Protein AF-A0A7H4MV34-F1 (afdb_monomer_lite)

Radius of gyration: 15.11 Å; chains: 1; bounding box: 30×38×42 Å

pLDDT: mean 80.14, std 22.94, range [23.47, 97.5]

InterPro domains:
  IPR001719 AP endonuclease 2 [PS51432] (1-114)
  IPR001719 AP endonuclease 2 [PTHR21445] (24-115)
  IPR013022 Xylose isomerase-like, TIM barrel domain [PF01261] (37-111)
  IPR018246 AP endonuclease 2, zinc binding site [PS00731] (49-65)
  IPR036237 Xylose isomerase-like superfamily [SSF51658] (24-112)

Secondary structure (DSSP, 8-state):
---------------PPPPPP--SSSHHHHHHHHHHHHHHT-GGG---EEE-EESSPTT-----EESTTSSSS-HHHHHHHHH-GGGTTS-EEE--S-GGGHHHHHHHHHHGGGS----

Foldseek 3Di:
DDPDPDDPPPDPQPCDPDDPQFALQDLVSLVVVVVVCCVRPRLVPDAEEEDFADQDDGPPPDDDTAQAQPHDRGPNSLLSLLQDPSRPPHYYHYPHDDPVCVVVSVVVSPVSNPDDPPD

Structure (mmCIF, N/CA/C/O backbone):
data_AF-A0A7H4MV34-F1
#
_entry.id   AF-A0A7H4MV34-F1
#
loop_
_atom_site.group_PDB
_atom_site.id
_atom_site.type_symbol
_atom_site.label_atom_id
_atom_site.label_alt_id
_atom_site.label_comp_id
_atom_site.label_asym_id
_atom_site.label_entity_id
_atom_site.label_seq_id
_atom_site.pdbx_PDB_ins_code
_atom_site.Cartn_x
_atom_site.Cartn_y
_atom_site.Cartn_z
_atom_site.occupancy
_atom_site.B_iso_or_equiv
_atom_site.auth_seq_id
_atom_site.auth_comp_id
_atom_site.auth_asym_id
_atom_site.auth_atom_id
_atom_site.pdbx_PDB_model_num
ATOM 1 N N . MET A 1 1 ? -7.709 -12.528 -15.291 1.00 31.19 1 MET A N 1
ATOM 2 C CA . MET A 1 1 ? -7.471 -11.197 -15.888 1.00 31.19 1 MET A CA 1
ATOM 3 C C . MET A 1 1 ? -8.755 -10.380 -15.771 1.00 31.19 1 MET A C 1
ATOM 5 O O . MET A 1 1 ? -9.555 -10.368 -16.696 1.00 31.19 1 MET A O 1
ATOM 9 N N . TRP A 1 2 ? -9.026 -9.793 -14.603 1.00 26.50 2 TRP A N 1
ATOM 10 C CA . TRP A 1 2 ? -10.202 -8.934 -14.442 1.00 26.50 2 TRP A CA 1
ATOM 11 C C . TRP A 1 2 ? -9.814 -7.508 -14.821 1.00 26.50 2 TRP A C 1
ATOM 13 O O . TRP A 1 2 ? -9.134 -6.815 -14.075 1.00 26.50 2 TRP A O 1
ATOM 23 N N . LYS A 1 3 ? -10.234 -7.097 -16.021 1.00 30.09 3 LYS A N 1
ATOM 24 C CA . LYS A 1 3 ? -10.393 -5.689 -16.377 1.00 30.09 3 LYS A CA 1
ATOM 25 C C . LYS A 1 3 ? -11.557 -5.156 -15.541 1.00 30.09 3 LYS A C 1
ATOM 27 O O . LYS A 1 3 ? -12.710 -5.405 -15.886 1.00 30.09 3 LYS A O 1
ATOM 32 N N . ILE A 1 4 ? -11.272 -4.471 -14.437 1.00 29.61 4 ILE A N 1
ATOM 33 C CA . ILE A 1 4 ? -12.279 -3.640 -13.777 1.00 29.61 4 ILE A CA 1
ATOM 34 C C . ILE A 1 4 ? -12.368 -2.351 -14.590 1.00 29.61 4 ILE A C 1
ATOM 36 O O . ILE A 1 4 ? -11.468 -1.516 -14.605 1.00 29.61 4 ILE A O 1
ATOM 40 N N . ASN A 1 5 ? -13.459 -2.257 -15.345 1.00 25.84 5 ASN A N 1
ATOM 41 C CA . ASN A 1 5 ? -13.934 -1.023 -15.940 1.00 25.84 5 ASN A CA 1
ATOM 42 C C . ASN A 1 5 ? -14.131 0.024 -14.838 1.00 25.84 5 ASN A C 1
ATOM 44 O O . ASN A 1 5 ? -14.688 -0.295 -13.792 1.00 25.84 5 ASN A O 1
ATOM 48 N N . HIS A 1 6 ? -13.694 1.253 -15.119 1.00 32.78 6 HIS A N 1
ATOM 49 C CA . HIS A 1 6 ? -14.114 2.509 -14.496 1.00 32.78 6 HIS A CA 1
ATOM 50 C C . HIS A 1 6 ? -15.224 2.373 -13.437 1.00 32.78 6 HIS A C 1
ATOM 52 O O . HIS A 1 6 ? -16.412 2.360 -13.754 1.00 32.78 6 HIS A O 1
ATOM 58 N N . ALA A 1 7 ? -14.825 2.373 -12.171 1.00 23.47 7 ALA A N 1
ATOM 59 C CA . ALA A 1 7 ? -15.660 2.838 -11.077 1.00 23.47 7 ALA A CA 1
ATOM 60 C C . ALA A 1 7 ? -14.826 3.834 -10.270 1.00 23.47 7 ALA A C 1
ATOM 62 O O . ALA A 1 7 ? -14.354 3.552 -9.174 1.00 23.47 7 ALA A O 1
ATOM 63 N N . SER A 1 8 ? -14.603 5.013 -10.856 1.00 26.30 8 SER A N 1
ATOM 64 C CA . SER A 1 8 ? -14.242 6.187 -10.071 1.00 26.30 8 SER A CA 1
ATOM 65 C C . SER A 1 8 ? -15.481 6.549 -9.255 1.00 26.30 8 SER A C 1
ATOM 67 O O . SER A 1 8 ? -16.424 7.154 -9.764 1.00 26.30 8 SER A O 1
ATOM 69 N N . ALA A 1 9 ? -15.520 6.117 -7.996 1.00 25.36 9 ALA A N 1
ATOM 70 C CA . ALA A 1 9 ? -16.421 6.695 -7.015 1.00 25.36 9 ALA A CA 1
ATOM 71 C C . ALA A 1 9 ? -15.888 8.096 -6.690 1.00 25.36 9 ALA A C 1
ATOM 73 O O . ALA A 1 9 ? -15.176 8.310 -5.713 1.00 25.36 9 ALA A O 1
ATOM 74 N N . CYS A 1 10 ? -16.191 9.052 -7.566 1.00 25.06 10 CYS A N 1
ATOM 75 C CA . CYS A 1 10 ? -15.952 10.462 -7.323 1.00 25.06 10 CYS A CA 1
ATOM 76 C C . CYS A 1 10 ? -16.998 10.927 -6.300 1.00 25.06 10 CYS A C 1
ATOM 78 O O . CYS A 1 10 ? -18.059 11.436 -6.655 1.00 25.06 10 CYS A O 1
ATOM 80 N N . ALA A 1 11 ? -16.735 10.686 -5.016 1.00 30.61 11 ALA A N 1
ATOM 81 C CA . ALA A 1 11 ? -17.452 11.374 -3.958 1.00 30.61 11 ALA A CA 1
ATOM 82 C C . ALA A 1 11 ? -17.107 12.864 -4.083 1.00 30.61 11 ALA A C 1
ATOM 84 O O . ALA A 1 11 ? -15.945 13.253 -3.972 1.00 30.61 11 ALA A O 1
ATOM 85 N N . LEU A 1 12 ? -18.110 13.696 -4.367 1.00 30.27 12 LEU A N 1
ATOM 86 C CA . LEU A 1 12 ? -18.007 15.152 -4.287 1.00 30.27 12 LEU A CA 1
ATOM 87 C C . LEU A 1 12 ? -17.857 15.537 -2.809 1.00 30.27 12 LEU A C 1
ATOM 89 O O . LEU A 1 12 ? -18.820 15.920 -2.150 1.00 30.27 12 LEU A O 1
ATOM 93 N N . ILE A 1 13 ? -16.651 15.371 -2.274 1.00 40.72 13 ILE A N 1
ATOM 94 C CA . ILE A 1 13 ? -16.270 15.878 -0.959 1.00 40.72 13 ILE A CA 1
ATOM 95 C C . ILE A 1 13 ? -15.959 17.369 -1.150 1.00 40.72 13 ILE A C 1
ATOM 97 O O . ILE A 1 13 ? -15.224 17.713 -2.083 1.00 40.72 13 ILE A O 1
ATOM 101 N N . PRO A 1 14 ? -16.538 18.279 -0.345 1.00 37.53 14 PRO A N 1
ATOM 102 C CA . PRO A 1 14 ? -16.252 19.705 -0.446 1.00 37.53 14 PRO A CA 1
ATOM 103 C C . PRO A 1 14 ? -14.741 19.948 -0.383 1.00 37.53 14 PRO A C 1
ATOM 105 O O . PRO A 1 14 ? -14.040 19.343 0.425 1.00 37.53 14 PRO A O 1
ATOM 108 N N . VAL A 1 15 ? -14.250 20.826 -1.262 1.00 44.53 15 VAL A N 1
ATOM 109 C CA . VAL A 1 15 ? -12.826 21.133 -1.443 1.00 44.53 15 VAL A CA 1
ATOM 110 C C . VAL A 1 15 ? -12.307 21.885 -0.213 1.00 44.53 15 VAL A C 1
ATOM 112 O O . VAL A 1 15 ? -12.197 23.108 -0.205 1.00 44.53 15 VAL A O 1
ATOM 115 N N . THR A 1 16 ? -12.032 21.169 0.873 1.00 47.75 16 THR A N 1
ATOM 116 C CA . THR A 1 16 ? -11.242 21.702 1.984 1.00 47.75 16 THR A CA 1
ATOM 117 C C . THR A 1 16 ? -9.810 21.921 1.494 1.00 47.75 16 THR A C 1
ATO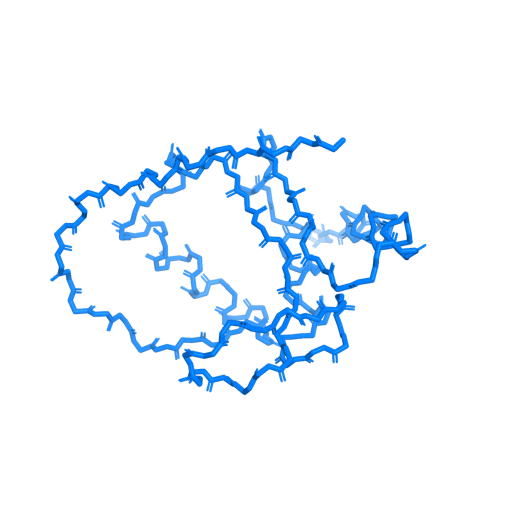M 119 O O . THR A 1 16 ? -9.345 21.130 0.666 1.00 47.75 16 THR A O 1
ATOM 122 N N . PRO A 1 17 ? -9.087 22.954 1.969 1.00 51.81 17 PRO A N 1
ATOM 123 C CA . PRO A 1 17 ? -7.682 23.131 1.610 1.00 51.81 17 PRO A CA 1
ATOM 124 C C . PRO A 1 17 ? -6.927 21.824 1.869 1.00 51.81 17 PRO A C 1
ATOM 126 O O . PRO A 1 17 ? -7.041 21.251 2.954 1.00 51.81 17 PRO A O 1
ATOM 129 N N . SER A 1 18 ? -6.220 21.323 0.850 1.00 51.62 18 SER A N 1
ATOM 130 C CA . SER A 1 18 ? -5.478 20.070 0.970 1.00 51.62 18 SER A CA 1
ATOM 131 C C . SER A 1 18 ? -4.488 20.185 2.131 1.00 51.62 18 SER A C 1
ATOM 133 O O . SER A 1 18 ? -3.742 21.170 2.179 1.00 51.62 18 SER A O 1
ATOM 135 N N . PRO A 1 19 ? -4.464 19.218 3.065 1.00 57.41 19 PRO A N 1
ATOM 136 C CA . PRO A 1 19 ? -3.441 19.193 4.098 1.00 57.41 19 PRO A CA 1
ATOM 137 C C . PRO A 1 19 ? -2.045 19.156 3.448 1.00 57.41 19 PRO A C 1
ATOM 139 O O . PRO A 1 19 ? -1.911 18.713 2.299 1.00 57.41 19 PRO A O 1
ATOM 142 N N . PRO A 1 20 ? -0.996 19.637 4.143 1.00 61.16 20 PRO A N 1
ATOM 143 C CA . PRO A 1 20 ? 0.368 19.511 3.648 1.00 61.16 20 PRO A CA 1
ATOM 144 C C . PRO A 1 20 ? 0.645 18.043 3.316 1.00 61.16 20 PRO A C 1
ATOM 146 O O . PRO A 1 20 ? 0.335 17.155 4.114 1.00 61.16 20 PRO A O 1
ATOM 149 N N . ALA A 1 21 ? 1.203 17.798 2.128 1.00 62.16 21 ALA A N 1
ATOM 150 C CA . ALA A 1 21 ? 1.538 16.450 1.699 1.00 62.16 21 ALA A CA 1
ATOM 151 C C . ALA A 1 21 ? 2.434 15.810 2.772 1.00 62.16 21 ALA A C 1
ATOM 153 O O . ALA A 1 21 ? 3.485 16.355 3.113 1.00 62.16 21 ALA A O 1
ATOM 154 N N . THR A 1 22 ? 1.991 14.683 3.320 1.00 66.38 22 THR A N 1
ATOM 155 C CA . THR A 1 22 ? 2.726 13.894 4.314 1.00 66.38 22 THR A CA 1
ATOM 156 C C . THR A 1 22 ? 3.239 12.638 3.609 1.00 66.38 22 THR A C 1
ATOM 158 O O . THR A 1 22 ? 2.585 12.149 2.685 1.00 66.38 22 THR A O 1
ATOM 161 N N . THR A 1 23 ? 4.452 12.178 3.936 1.00 81.56 23 THR A N 1
ATOM 162 C CA . THR A 1 23 ? 4.990 10.948 3.330 1.00 81.56 23 THR A CA 1
ATOM 163 C C . THR A 1 23 ? 4.392 9.712 4.020 1.00 81.56 23 THR A C 1
ATOM 165 O O . THR A 1 23 ? 3.532 9.850 4.880 1.00 81.56 23 THR A O 1
ATOM 168 N N . LEU A 1 24 ? 4.796 8.502 3.633 1.00 87.19 24 LEU A N 1
ATOM 169 C CA . LEU A 1 24 ? 4.398 7.255 4.306 1.00 87.19 24 LEU A CA 1
ATOM 170 C C . LEU A 1 24 ? 5.625 6.479 4.805 1.00 87.19 24 LEU A C 1
ATOM 172 O O . LEU A 1 24 ? 5.605 5.262 4.908 1.00 87.19 24 LEU A O 1
ATOM 176 N N . ARG A 1 25 ? 6.737 7.173 5.060 1.00 85.62 25 ARG A N 1
ATOM 177 C CA . ARG A 1 25 ? 8.040 6.540 5.326 1.00 85.62 25 ARG A CA 1
ATOM 178 C C . ARG A 1 25 ? 8.266 6.198 6.794 1.00 85.62 25 ARG A C 1
ATOM 180 O O . ARG A 1 25 ? 9.281 5.600 7.129 1.00 85.62 25 ARG A O 1
ATOM 187 N N . SER A 1 26 ? 7.351 6.597 7.668 1.00 87.94 26 SER A N 1
ATOM 188 C CA . SER A 1 26 ? 7.394 6.306 9.097 1.00 87.94 26 SER A CA 1
ATOM 189 C C . SER A 1 26 ? 5.992 6.033 9.637 1.00 87.94 26 SER A C 1
ATOM 191 O O . SER A 1 26 ? 4.991 6.453 9.053 1.00 87.94 26 SER A O 1
ATOM 193 N N . ALA A 1 27 ? 5.916 5.345 10.778 1.00 89.06 27 ALA A N 1
ATOM 194 C CA . ALA A 1 27 ? 4.649 5.048 11.443 1.00 89.06 27 ALA A CA 1
ATOM 195 C C . ALA A 1 27 ? 3.888 6.320 11.860 1.00 89.06 27 ALA A C 1
ATOM 197 O O . ALA A 1 27 ? 2.669 6.372 11.730 1.00 89.06 27 ALA A O 1
ATOM 198 N N . GLU A 1 28 ? 4.599 7.361 12.310 1.00 90.19 28 GLU A N 1
ATOM 199 C CA . GLU A 1 28 ? 4.002 8.655 12.672 1.00 90.19 28 GLU A CA 1
ATOM 200 C C . GLU A 1 28 ? 3.342 9.324 11.461 1.00 90.19 28 GLU A C 1
ATOM 202 O O . GLU A 1 28 ? 2.214 9.812 11.536 1.00 90.19 28 GLU A O 1
ATOM 207 N N . GLU A 1 29 ? 4.026 9.315 10.318 1.00 89.44 29 GLU A N 1
ATOM 208 C CA . GLU A 1 29 ? 3.495 9.882 9.084 1.00 89.44 29 GLU A CA 1
ATOM 209 C C . GLU A 1 29 ? 2.320 9.071 8.522 1.00 89.44 29 GLU A C 1
ATOM 211 O O . GLU A 1 29 ? 1.370 9.662 7.997 1.00 89.44 29 GLU A O 1
ATOM 216 N N . CYS A 1 30 ? 2.348 7.742 8.671 1.00 90.56 30 CYS A N 1
ATOM 217 C CA . CYS A 1 30 ? 1.216 6.879 8.338 1.00 90.56 30 CYS A CA 1
ATOM 218 C C . CYS A 1 30 ? 0.007 7.213 9.217 1.00 90.56 30 CYS A C 1
ATOM 220 O O . CYS A 1 30 ? -1.050 7.550 8.683 1.00 90.56 30 CYS A O 1
ATOM 222 N N . GLU A 1 31 ? 0.168 7.221 10.543 1.00 92.19 31 GLU A N 1
ATOM 223 C CA . GLU A 1 31 ? -0.923 7.537 11.471 1.00 92.19 31 GLU A CA 1
ATOM 224 C C . GLU A 1 31 ? -1.512 8.917 11.178 1.00 92.19 31 GLU A C 1
ATOM 226 O O . GLU A 1 31 ? -2.725 9.058 11.055 1.00 92.19 31 GLU A O 1
ATOM 231 N N . LYS A 1 32 ? -0.666 9.928 10.959 1.00 91.94 32 LYS A N 1
ATOM 232 C CA . LYS A 1 32 ? -1.126 11.268 10.588 1.00 91.94 32 LYS A CA 1
ATOM 233 C C . LYS A 1 32 ? -1.930 11.263 9.286 1.00 91.94 32 LYS A C 1
ATOM 235 O O . LYS A 1 32 ? -2.999 11.868 9.226 1.00 91.94 32 LYS A O 1
ATOM 240 N N . THR A 1 33 ? -1.434 10.585 8.251 1.00 91.38 33 THR A N 1
ATOM 241 C CA . THR A 1 33 ? -2.101 10.520 6.943 1.00 91.38 33 THR A CA 1
ATOM 242 C C . THR A 1 33 ? -3.473 9.855 7.047 1.00 91.38 33 THR A C 1
ATOM 244 O O . THR A 1 33 ? -4.455 10.364 6.505 1.00 91.38 33 THR A O 1
ATOM 247 N N . PHE A 1 34 ? -3.566 8.742 7.773 1.00 92.31 34 PHE A N 1
ATOM 248 C CA . PHE A 1 34 ? -4.818 8.006 7.924 1.00 92.31 34 PHE A CA 1
ATOM 249 C C . PHE A 1 34 ? -5.783 8.649 8.933 1.00 92.31 34 PHE A C 1
ATOM 251 O O . PHE A 1 34 ? -6.995 8.565 8.738 1.00 92.31 34 PHE A O 1
ATOM 258 N N . ALA A 1 35 ? -5.286 9.380 9.934 1.00 92.62 35 ALA A N 1
ATOM 259 C CA . ALA A 1 35 ? -6.108 10.239 10.788 1.00 92.62 35 ALA A CA 1
ATOM 260 C C . ALA A 1 35 ? -6.725 11.405 9.996 1.00 92.62 35 ALA A C 1
ATOM 262 O O . ALA A 1 35 ? -7.904 11.725 10.166 1.00 92.62 35 ALA A O 1
ATOM 263 N N . ASP A 1 36 ? -5.965 12.017 9.082 1.00 91.88 36 ASP A N 1
ATOM 264 C CA . ASP A 1 36 ? -6.498 13.034 8.173 1.00 91.88 36 ASP A CA 1
ATOM 265 C C . ASP A 1 36 ? -7.537 12.448 7.208 1.00 91.88 36 ASP A C 1
ATOM 267 O O . ASP A 1 36 ? -8.574 13.074 6.976 1.00 91.88 36 ASP A O 1
ATOM 271 N N . PHE A 1 37 ? -7.306 11.239 6.687 1.00 92.06 37 PHE A N 1
ATOM 272 C CA . PHE A 1 37 ? -8.292 10.529 5.871 1.00 92.06 37 PHE A CA 1
ATOM 273 C C . PHE A 1 37 ? -9.597 10.283 6.637 1.00 92.06 37 PHE A C 1
ATOM 275 O O . PHE A 1 37 ? -10.671 10.576 6.110 1.00 92.06 37 PHE A O 1
ATOM 282 N N . ASP A 1 38 ? -9.530 9.801 7.880 1.00 93.94 38 ASP A N 1
ATOM 283 C CA . ASP A 1 38 ? -10.725 9.565 8.695 1.00 93.94 38 ASP A CA 1
ATOM 284 C C . ASP A 1 38 ? -11.489 10.865 8.985 1.00 93.94 38 ASP A C 1
ATOM 286 O O . ASP A 1 38 ? -12.707 10.946 8.844 1.00 93.94 38 ASP A O 1
ATOM 290 N N . ARG A 1 39 ? -10.759 11.935 9.308 1.00 94.19 39 ARG A N 1
ATOM 291 C CA . ARG A 1 39 ? -11.344 13.249 9.589 1.00 94.19 39 ARG A CA 1
ATOM 292 C C . ARG A 1 39 ? -12.032 13.873 8.371 1.00 94.19 39 ARG A C 1
ATOM 294 O O . ARG A 1 39 ? -13.027 14.576 8.534 1.00 94.19 39 ARG A O 1
ATOM 301 N N . ILE A 1 40 ? -11.466 13.706 7.174 1.00 92.50 40 ILE A N 1
ATOM 302 C CA . ILE A 1 40 ? -11.947 14.354 5.940 1.00 92.50 40 ILE A CA 1
ATOM 303 C C . ILE A 1 40 ? -13.001 13.497 5.231 1.00 92.50 40 ILE A C 1
ATOM 305 O O . ILE A 1 40 ? -13.990 14.027 4.726 1.00 92.50 40 ILE A O 1
ATOM 309 N N . VAL A 1 41 ? -12.770 12.188 5.164 1.00 92.62 41 VAL A N 1
ATOM 310 C CA . VAL A 1 41 ? -13.597 11.224 4.429 1.00 92.62 41 VAL A CA 1
ATOM 311 C C . VAL A 1 41 ? -14.318 10.307 5.411 1.00 92.62 41 VAL A C 1
ATOM 313 O O . VAL A 1 41 ? -15.546 10.241 5.405 1.00 92.62 41 VAL A O 1
ATOM 316 N N . GLY A 1 42 ? -13.553 9.632 6.269 1.00 91.75 42 GLY A N 1
ATOM 317 C CA . GLY A 1 42 ? -14.030 8.649 7.238 1.00 91.75 42 GLY A CA 1
ATOM 318 C C . GLY A 1 42 ? -13.873 7.205 6.766 1.00 91.75 42 GLY A C 1
ATOM 319 O O . GLY A 1 42 ? -14.262 6.850 5.646 1.00 91.75 42 GLY A O 1
ATOM 320 N N . PHE A 1 43 ? -13.338 6.345 7.638 1.00 92.88 43 PHE A N 1
ATOM 321 C CA . PHE A 1 43 ? -13.060 4.937 7.323 1.00 92.88 43 PHE A CA 1
ATOM 322 C C . PHE A 1 43 ? -14.306 4.135 6.930 1.00 92.88 43 PHE A C 1
ATOM 324 O O . PHE A 1 43 ? -14.200 3.193 6.144 1.00 92.88 43 PHE A O 1
ATOM 331 N N . GLN A 1 44 ? -15.508 4.541 7.360 1.00 93.50 44 GLN A N 1
ATOM 332 C CA . GLN A 1 44 ? -16.753 3.889 6.935 1.00 93.50 44 GLN A CA 1
ATOM 333 C C . GLN A 1 44 ? -16.998 3.933 5.420 1.00 93.50 44 GLN A C 1
ATOM 335 O O . GLN A 1 44 ? -17.854 3.189 4.937 1.00 93.50 44 GLN A O 1
ATOM 340 N N . TYR A 1 45 ? -16.292 4.784 4.667 1.00 94.44 45 TYR A N 1
ATOM 341 C CA . TYR A 1 45 ? -16.368 4.846 3.205 1.00 94.44 45 TYR A CA 1
ATOM 342 C C . TYR A 1 45 ? -15.210 4.139 2.499 1.00 94.44 45 TYR A C 1
ATOM 344 O O . TYR A 1 45 ? -15.267 3.976 1.280 1.00 94.44 45 TYR A O 1
ATOM 352 N N . LEU A 1 46 ? -14.190 3.679 3.226 1.00 93.69 46 LEU A N 1
ATOM 353 C CA . LEU A 1 46 ? -13.111 2.899 2.636 1.00 93.69 46 LEU A CA 1
ATOM 354 C C . LEU A 1 46 ? -13.658 1.529 2.202 1.00 93.69 46 LEU A C 1
ATOM 356 O O . LEU A 1 46 ? -14.347 0.838 2.957 1.00 93.69 46 LEU A O 1
ATOM 360 N N . ARG A 1 47 ? -13.428 1.163 0.939 1.00 94.50 47 ARG A N 1
ATOM 361 C CA . ARG A 1 47 ? -13.945 -0.081 0.328 1.00 94.50 47 ARG A CA 1
ATOM 362 C C . ARG A 1 47 ? -12.858 -0.961 -0.273 1.00 94.50 47 ARG A C 1
ATOM 364 O O . ARG A 1 47 ? -13.170 -2.037 -0.766 1.00 94.50 47 ARG A O 1
ATOM 371 N N . GLY A 1 48 ? -11.613 -0.507 -0.246 1.00 92.81 48 GLY A N 1
ATOM 372 C CA . GLY A 1 48 ? -10.461 -1.202 -0.795 1.00 92.81 48 GLY A CA 1
ATOM 373 C C . GLY A 1 48 ? -9.254 -0.279 -0.853 1.00 92.81 48 GLY A C 1
ATOM 374 O O . GLY A 1 48 ? -9.400 0.940 -0.736 1.00 92.81 48 GLY A O 1
ATOM 375 N N . MET A 1 49 ? -8.076 -0.863 -1.028 1.00 94.75 49 MET A N 1
ATOM 376 C CA . MET A 1 49 ? -6.821 -0.127 -1.146 1.00 94.75 49 MET A CA 1
ATOM 377 C C . MET A 1 49 ? -5.917 -0.782 -2.185 1.00 94.75 49 MET A C 1
ATOM 379 O O . MET A 1 49 ? -5.864 -2.007 -2.291 1.00 94.75 49 MET A O 1
ATOM 383 N N . HIS A 1 50 ? -5.206 0.041 -2.951 1.00 95.69 50 HIS A N 1
ATOM 384 C CA . HIS A 1 50 ? -4.149 -0.417 -3.845 1.00 95.69 50 HIS A CA 1
ATOM 385 C C . HIS A 1 50 ? -2.803 -0.246 -3.137 1.00 95.69 50 HIS A C 1
ATOM 387 O O . HIS A 1 50 ? -2.504 0.830 -2.620 1.00 95.69 50 HIS A O 1
ATOM 393 N N . LEU A 1 51 ? -2.014 -1.313 -3.083 1.00 93.25 51 LEU A N 1
ATOM 394 C CA . LEU A 1 51 ? -0.712 -1.360 -2.432 1.00 93.25 51 LEU A CA 1
ATOM 395 C C . LEU A 1 51 ? 0.379 -1.301 -3.498 1.00 93.25 51 LEU A C 1
ATOM 397 O O . LEU A 1 51 ? 0.717 -2.312 -4.108 1.00 93.25 51 LEU A O 1
ATOM 401 N N . ASN A 1 52 ? 0.918 -0.102 -3.712 1.00 93.50 52 ASN A N 1
ATOM 402 C CA . ASN A 1 52 ? 1.947 0.166 -4.710 1.00 93.50 52 ASN A CA 1
ATOM 403 C C . ASN A 1 52 ? 3.079 0.963 -4.064 1.00 93.50 52 ASN A C 1
ATOM 405 O O . ASN A 1 52 ? 2.822 1.970 -3.400 1.00 93.50 52 ASN A O 1
ATOM 409 N N . ASP A 1 53 ? 4.329 0.559 -4.288 1.00 93.31 53 ASP A N 1
ATOM 410 C CA . ASP A 1 53 ? 5.457 1.449 -4.008 1.00 93.31 53 ASP A CA 1
ATOM 411 C C . ASP A 1 53 ? 5.608 2.466 -5.153 1.00 93.31 53 ASP A C 1
ATOM 413 O O . ASP A 1 53 ? 5.051 2.297 -6.240 1.00 93.31 53 ASP A O 1
ATOM 417 N N . ALA A 1 54 ? 6.352 3.545 -4.929 1.00 92.31 54 ALA A N 1
ATOM 418 C CA . ALA A 1 54 ? 6.503 4.649 -5.863 1.00 92.31 54 ALA A CA 1
ATOM 419 C C . ALA A 1 54 ? 7.936 4.744 -6.389 1.00 92.31 54 ALA A C 1
ATOM 421 O O . ALA A 1 54 ? 8.869 5.094 -5.666 1.00 92.31 54 ALA A O 1
ATOM 422 N N . LYS A 1 55 ? 8.120 4.556 -7.697 1.00 88.62 55 LYS A N 1
ATOM 423 C CA . LYS A 1 55 ? 9.403 4.826 -8.366 1.00 88.62 55 LYS A CA 1
ATOM 424 C C . LYS A 1 55 ? 9.739 6.320 -8.393 1.00 88.62 55 LYS A C 1
ATOM 426 O O . LYS A 1 55 ? 10.901 6.708 -8.479 1.00 88.62 55 LYS A O 1
ATOM 431 N N . SER A 1 56 ? 8.714 7.162 -8.367 1.00 86.25 56 SER A N 1
ATOM 432 C CA . SER A 1 56 ? 8.826 8.615 -8.422 1.00 86.25 56 SER A CA 1
ATOM 433 C C . SER A 1 56 ? 9.102 9.238 -7.054 1.00 86.25 56 SER A C 1
ATOM 435 O O . SER A 1 56 ? 8.655 8.735 -6.025 1.00 86.25 56 SER A O 1
ATOM 437 N N . ALA A 1 57 ? 9.763 10.396 -7.052 1.00 88.62 57 ALA A N 1
ATOM 438 C CA . ALA A 1 57 ? 9.991 11.168 -5.837 1.00 88.62 57 ALA A CA 1
ATOM 439 C C . ALA A 1 57 ? 8.676 11.637 -5.185 1.00 88.62 57 ALA A C 1
ATOM 441 O O . ALA A 1 57 ? 7.641 11.795 -5.846 1.00 88.62 57 ALA A O 1
ATOM 442 N N . PHE A 1 58 ? 8.747 11.909 -3.882 1.00 87.31 58 PHE A N 1
ATOM 443 C CA . PHE A 1 58 ? 7.639 12.457 -3.108 1.00 87.31 58 PHE A CA 1
ATOM 444 C C . PHE A 1 58 ? 7.093 13.751 -3.732 1.00 87.31 58 PHE A C 1
ATOM 446 O O . PHE A 1 58 ? 7.857 14.581 -4.221 1.00 87.31 58 PHE A O 1
ATOM 453 N N . ALA A 1 59 ? 5.765 13.902 -3.725 1.00 85.56 59 ALA A N 1
ATOM 454 C CA . ALA A 1 59 ? 5.043 15.049 -4.282 1.00 85.56 59 ALA A CA 1
ATOM 455 C C . ALA A 1 59 ? 5.331 15.363 -5.770 1.00 85.56 59 ALA A C 1
ATOM 457 O O . ALA A 1 59 ? 4.948 16.424 -6.259 1.00 85.56 59 ALA A O 1
ATOM 458 N N . SER A 1 60 ? 5.940 14.435 -6.519 1.00 85.69 60 SER A N 1
ATOM 459 C CA . SER A 1 60 ? 6.261 14.624 -7.944 1.00 85.69 60 SER A CA 1
ATOM 460 C C . SER A 1 60 ? 5.036 14.705 -8.858 1.00 85.69 60 SER A C 1
ATOM 462 O O . SER A 1 60 ? 5.157 15.191 -9.980 1.00 85.69 60 SER A O 1
ATOM 464 N N . ARG A 1 61 ? 3.867 14.232 -8.395 1.00 86.31 61 ARG A N 1
ATOM 465 C CA . ARG A 1 61 ? 2.629 14.106 -9.191 1.00 86.31 61 ARG A CA 1
ATOM 466 C C . ARG A 1 61 ? 2.792 13.221 -10.433 1.00 86.31 61 ARG A C 1
ATOM 468 O O . ARG A 1 61 ? 2.077 13.389 -11.417 1.00 86.31 61 ARG A O 1
ATOM 475 N N . VAL A 1 62 ? 3.738 12.287 -10.381 1.00 86.69 62 VAL A N 1
ATOM 476 C CA . VAL A 1 62 ? 3.978 11.284 -11.417 1.00 86.69 62 VAL A CA 1
ATOM 477 C C . VAL A 1 62 ? 3.526 9.933 -10.884 1.00 86.69 62 VAL A C 1
ATOM 479 O O . VAL A 1 62 ? 3.995 9.503 -9.838 1.00 86.69 62 VAL A O 1
ATOM 482 N N . ASP A 1 63 ? 2.643 9.263 -11.617 1.00 89.62 63 ASP A N 1
ATOM 483 C CA . ASP A 1 63 ? 2.119 7.954 -11.235 1.00 89.62 63 ASP A CA 1
ATOM 484 C C . ASP A 1 63 ? 2.979 6.835 -11.844 1.00 89.62 63 ASP A C 1
ATOM 486 O O . ASP A 1 63 ? 2.854 6.489 -13.022 1.00 89.62 63 ASP A O 1
ATOM 490 N N . ARG A 1 64 ? 3.966 6.356 -11.077 1.00 89.12 64 ARG A N 1
ATOM 491 C CA . ARG A 1 64 ? 4.869 5.267 -11.482 1.00 89.12 64 ARG A CA 1
ATOM 492 C C . ARG A 1 64 ? 5.083 4.297 -10.334 1.00 89.12 64 ARG A C 1
ATOM 494 O O . ARG A 1 64 ? 5.855 4.585 -9.417 1.00 89.12 64 ARG A O 1
ATOM 501 N N . HIS A 1 65 ? 4.451 3.137 -10.445 1.00 93.19 65 HIS A N 1
ATOM 502 C CA . HIS A 1 65 ? 4.538 2.082 -9.446 1.00 93.19 65 HIS A CA 1
ATOM 503 C C . HIS A 1 65 ? 5.929 1.423 -9.421 1.00 93.19 65 HIS A C 1
ATOM 505 O O . HIS A 1 65 ? 6.688 1.479 -10.396 1.00 93.19 65 HIS A O 1
ATOM 511 N N . HIS A 1 66 ? 6.248 0.783 -8.302 1.00 93.75 66 HIS A N 1
ATOM 512 C CA . HIS A 1 66 ? 7.373 -0.132 -8.120 1.00 93.75 66 HIS A CA 1
ATOM 513 C C . HIS A 1 66 ? 6.917 -1.343 -7.293 1.00 93.75 66 HIS A C 1
ATOM 515 O O . HIS A 1 66 ? 5.862 -1.292 -6.660 1.00 93.75 66 HIS A O 1
ATOM 521 N N . SER A 1 67 ? 7.695 -2.425 -7.313 1.00 95.44 67 SER A N 1
ATOM 522 C CA . SER A 1 67 ? 7.569 -3.532 -6.355 1.00 95.44 67 SER A CA 1
ATOM 523 C C . SER A 1 67 ? 7.710 -3.030 -4.916 1.00 95.44 67 SER A C 1
ATOM 525 O O . SER A 1 67 ? 8.379 -2.020 -4.670 1.00 95.44 67 SER A O 1
ATOM 527 N N . LEU A 1 68 ? 7.077 -3.724 -3.973 1.00 93.00 68 LEU A N 1
ATOM 528 C CA . LEU A 1 68 ? 7.031 -3.318 -2.570 1.00 93.00 68 LEU A CA 1
ATOM 529 C C . LEU A 1 68 ? 8.442 -3.206 -1.978 1.00 93.00 68 LEU A C 1
ATOM 531 O O . LEU A 1 68 ? 9.197 -4.173 -1.981 1.00 93.00 68 LEU A O 1
ATOM 535 N N . GLY A 1 69 ? 8.779 -2.033 -1.438 1.00 91.94 69 GLY A N 1
ATOM 536 C CA . GLY A 1 69 ? 10.043 -1.765 -0.750 1.00 91.94 69 GLY A CA 1
ATOM 537 C C . GLY A 1 69 ? 11.219 -1.380 -1.641 1.00 91.94 69 GLY A C 1
ATOM 538 O O . GLY A 1 69 ? 12.251 -0.945 -1.135 1.00 91.94 69 GLY A O 1
ATOM 539 N N . GLU A 1 70 ? 11.064 -1.486 -2.958 1.00 93.31 70 GLU A N 1
ATOM 540 C CA . GLU A 1 70 ? 12.084 -1.086 -3.929 1.00 93.31 70 GLU A CA 1
ATOM 541 C C . GLU A 1 70 ? 11.939 0.383 -4.372 1.00 93.31 70 GLU A C 1
ATOM 543 O O . GLU A 1 70 ? 12.765 0.895 -5.134 1.00 93.31 70 GLU A O 1
ATOM 548 N N . GLY A 1 71 ? 10.876 1.065 -3.936 1.00 90.94 71 GLY A N 1
ATOM 549 C CA . GLY A 1 71 ? 10.591 2.450 -4.289 1.00 90.94 71 GLY A CA 1
ATOM 550 C C . GLY A 1 71 ? 10.879 3.451 -3.168 1.00 90.94 71 GLY A C 1
ATOM 551 O O . GLY A 1 71 ? 11.658 3.229 -2.245 1.00 90.94 71 GLY A O 1
ATOM 552 N N . ASN A 1 72 ? 10.266 4.625 -3.293 1.00 90.25 72 ASN A N 1
ATOM 553 C CA . ASN A 1 72 ? 10.473 5.766 -2.406 1.00 90.25 72 ASN A CA 1
ATOM 554 C C . ASN A 1 72 ? 9.538 5.774 -1.187 1.00 90.25 72 ASN A C 1
ATOM 556 O O . ASN A 1 72 ? 9.676 6.687 -0.363 1.00 90.25 72 ASN A O 1
ATOM 560 N N . ILE A 1 73 ? 8.572 4.851 -1.101 1.00 90.94 73 ILE A N 1
ATOM 561 C CA . ILE A 1 73 ? 7.730 4.651 0.088 1.00 90.94 73 ILE A CA 1
ATOM 562 C C . ILE A 1 73 ? 8.436 3.687 1.045 1.00 90.94 73 ILE A C 1
ATOM 564 O O . ILE A 1 73 ? 8.594 4.024 2.218 1.00 90.94 73 ILE A O 1
ATOM 568 N N . GLY A 1 74 ? 8.933 2.555 0.534 1.00 90.94 74 GLY A N 1
ATOM 569 C CA . GLY A 1 74 ? 9.646 1.557 1.331 1.00 90.94 74 GLY A CA 1
ATOM 570 C C . GLY A 1 74 ? 8.720 0.579 2.066 1.00 90.94 7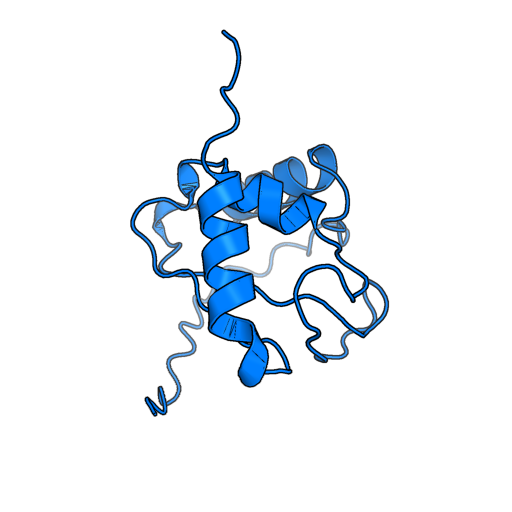4 GLY A C 1
ATOM 571 O O . GLY A 1 74 ? 7.499 0.714 2.063 1.00 90.94 74 GLY A O 1
ATOM 572 N N . HIS A 1 75 ? 9.310 -0.430 2.715 1.00 93.06 75 HIS A N 1
ATOM 573 C CA . HIS A 1 75 ? 8.566 -1.524 3.356 1.00 93.06 75 HIS A CA 1
ATOM 574 C C . HIS A 1 75 ? 7.753 -1.114 4.592 1.00 93.06 75 HIS A C 1
ATOM 576 O O . HIS A 1 75 ? 6.739 -1.748 4.887 1.00 93.06 75 HIS A O 1
ATOM 582 N N . ASP A 1 76 ? 8.182 -0.081 5.317 1.00 91.44 76 ASP A N 1
ATOM 583 C CA . ASP A 1 76 ? 7.607 0.247 6.625 1.00 91.44 76 ASP A CA 1
ATOM 584 C C . ASP A 1 76 ? 6.145 0.700 6.526 1.00 91.44 76 ASP A C 1
ATOM 586 O O . ASP A 1 76 ? 5.337 0.321 7.373 1.00 91.44 76 ASP A O 1
ATOM 590 N N . ALA A 1 77 ? 5.773 1.400 5.447 1.00 92.00 77 ALA A N 1
ATOM 591 C CA . ALA A 1 77 ? 4.384 1.764 5.161 1.00 92.00 77 ALA A CA 1
ATOM 592 C C . ALA A 1 77 ? 3.483 0.528 5.066 1.00 92.00 77 ALA A C 1
ATOM 594 O O . ALA A 1 77 ? 2.412 0.460 5.665 1.00 92.00 77 ALA A O 1
ATOM 595 N N . PHE A 1 78 ? 3.935 -0.471 4.307 1.00 94.31 78 PHE A N 1
ATOM 596 C CA . PHE A 1 78 ? 3.167 -1.683 4.059 1.00 94.31 78 PHE A CA 1
ATOM 597 C C . PHE A 1 78 ? 3.090 -2.550 5.314 1.00 94.31 78 PHE A C 1
ATOM 599 O O . PHE A 1 78 ? 2.026 -3.088 5.600 1.00 94.31 78 PHE A O 1
ATOM 606 N N . ARG A 1 79 ? 4.169 -2.636 6.107 1.00 94.12 79 ARG A N 1
ATOM 607 C CA . ARG A 1 79 ? 4.127 -3.306 7.416 1.00 94.12 79 ARG A CA 1
ATOM 608 C C . ARG A 1 79 ? 3.091 -2.652 8.327 1.00 94.12 79 ARG A C 1
ATOM 610 O O . ARG A 1 79 ? 2.245 -3.355 8.869 1.00 94.12 79 ARG A O 1
ATOM 617 N N . TRP A 1 80 ? 3.127 -1.325 8.439 1.00 94.38 80 TRP A N 1
ATOM 618 C CA . TRP A 1 80 ? 2.193 -0.566 9.267 1.00 94.38 80 TRP A CA 1
ATOM 619 C C . TRP A 1 80 ? 0.738 -0.796 8.839 1.00 94.38 80 TRP A C 1
ATOM 621 O O . TRP A 1 80 ? -0.108 -1.107 9.672 1.00 94.38 80 TRP A O 1
ATOM 631 N N . ILE A 1 81 ? 0.462 -0.748 7.529 1.00 94.06 81 ILE A N 1
ATOM 632 C CA . ILE A 1 81 ? -0.867 -1.032 6.969 1.00 94.06 81 ILE A CA 1
ATOM 633 C C . ILE A 1 81 ? -1.337 -2.443 7.343 1.00 94.06 81 ILE A C 1
ATO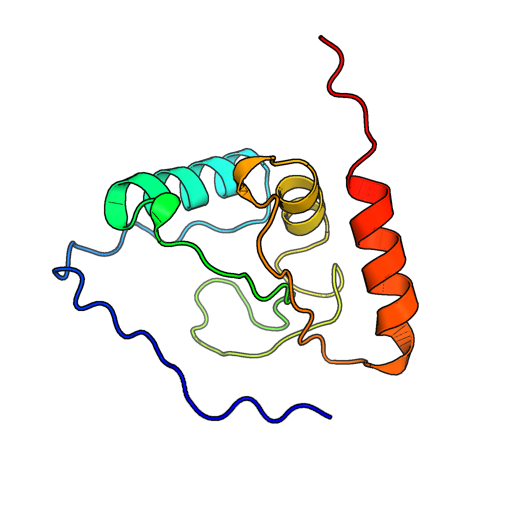M 635 O O . ILE A 1 81 ? -2.475 -2.617 7.767 1.00 94.06 81 ILE A O 1
ATOM 639 N N . MET A 1 82 ? -0.477 -3.454 7.192 1.00 94.94 82 MET A N 1
ATOM 640 C CA . MET A 1 82 ? -0.848 -4.851 7.451 1.00 94.94 82 MET A CA 1
ATOM 641 C C . MET A 1 82 ? -1.083 -5.160 8.938 1.00 94.94 82 MET A C 1
ATOM 643 O O . MET A 1 82 ? -1.682 -6.189 9.247 1.00 94.94 82 MET A O 1
ATOM 647 N N . GLN A 1 83 ? -0.62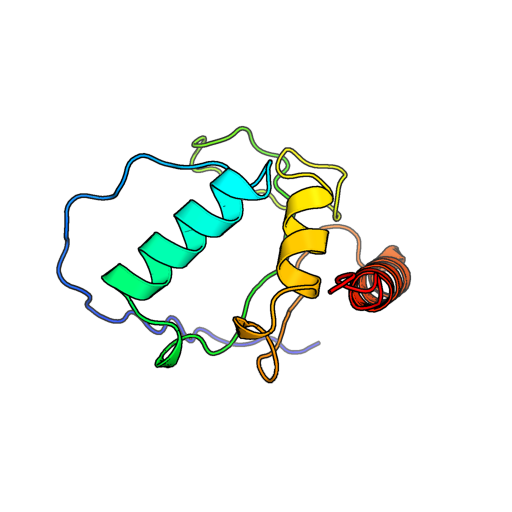3 -4.297 9.846 1.00 94.12 83 GLN A N 1
ATOM 648 C CA . GLN A 1 83 ? -0.800 -4.426 11.297 1.00 94.12 83 GLN A CA 1
ATOM 649 C C . GLN A 1 83 ? -2.001 -3.628 11.830 1.00 94.12 83 GLN A C 1
ATOM 651 O O . GLN A 1 83 ? -2.380 -3.777 12.993 1.00 94.12 83 GLN A O 1
ATOM 656 N N . ASP A 1 84 ? -2.625 -2.795 10.997 1.00 92.69 84 ASP A N 1
ATOM 657 C CA . ASP A 1 84 ? -3.726 -1.932 11.401 1.00 92.69 84 ASP A CA 1
ATOM 658 C C . ASP A 1 84 ? -5.091 -2.539 11.047 1.00 92.69 84 ASP A C 1
ATOM 660 O O . ASP A 1 84 ? -5.490 -2.679 9.888 1.00 92.69 84 ASP A O 1
ATOM 664 N N . ARG A 1 85 ? -5.859 -2.831 12.099 1.00 93.00 85 ARG A N 1
ATOM 665 C CA . ARG A 1 85 ? -7.186 -3.455 12.025 1.00 93.00 85 ARG A CA 1
ATOM 666 C C . ARG A 1 85 ? -8.224 -2.624 11.266 1.00 93.00 85 ARG A C 1
ATOM 668 O O . ARG A 1 85 ? -9.259 -3.161 10.879 1.00 93.00 85 ARG A O 1
ATOM 675 N N . ARG A 1 86 ? -7.992 -1.322 11.048 1.00 91.88 86 ARG A N 1
ATOM 676 C CA . ARG A 1 86 ? -8.877 -0.460 10.240 1.00 91.88 86 ARG A CA 1
ATOM 677 C C . ARG A 1 86 ? -8.956 -0.908 8.776 1.00 91.88 86 ARG A C 1
ATOM 679 O O . ARG A 1 86 ? -9.935 -0.582 8.106 1.00 91.88 86 ARG A O 1
ATOM 686 N N . PHE A 1 87 ? -7.963 -1.654 8.288 1.00 94.00 87 PHE A N 1
ATOM 687 C CA . PHE A 1 87 ? -7.923 -2.191 6.924 1.00 94.00 87 PHE A CA 1
ATOM 688 C C . PHE A 1 87 ? -8.402 -3.647 6.823 1.00 94.00 87 PHE A C 1
ATOM 690 O O . PHE A 1 87 ? -8.357 -4.237 5.741 1.00 94.00 87 PHE A O 1
ATOM 697 N N . ASP A 1 88 ? -8.892 -4.234 7.917 1.00 91.75 88 ASP A N 1
ATOM 698 C CA . ASP A 1 88 ? -9.466 -5.576 7.895 1.00 91.75 88 ASP A CA 1
ATOM 699 C C . ASP A 1 88 ? -10.781 -5.6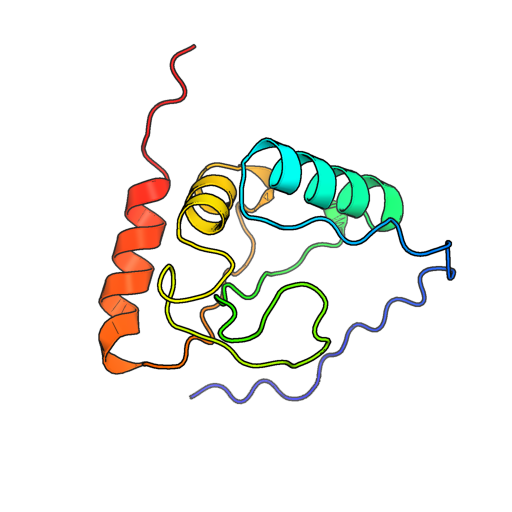04 7.096 1.00 91.75 88 ASP A C 1
ATOM 701 O O . ASP A 1 88 ? -11.583 -4.669 7.105 1.00 91.75 88 ASP A O 1
ATOM 705 N N . GLY A 1 89 ? -11.043 -6.722 6.412 1.00 90.31 89 GLY A N 1
ATOM 706 C CA . GLY A 1 89 ? -12.320 -6.960 5.728 1.00 90.31 89 GLY A CA 1
ATOM 707 C C . GLY A 1 89 ? -12.529 -6.183 4.422 1.00 90.31 89 GLY A C 1
ATOM 708 O O . GLY A 1 89 ? -13.591 -6.319 3.812 1.00 90.31 89 GLY A O 1
ATOM 709 N N . ILE A 1 90 ? -11.531 -5.423 3.958 1.00 92.38 90 ILE A N 1
ATOM 710 C CA . ILE A 1 90 ? -11.531 -4.772 2.642 1.00 92.38 90 ILE A CA 1
ATOM 711 C C . ILE A 1 90 ? -10.492 -5.406 1.699 1.00 92.38 90 ILE A C 1
ATOM 713 O O . ILE A 1 90 ? -9.475 -5.933 2.150 1.00 92.38 90 ILE A O 1
ATOM 717 N N . PRO A 1 91 ? -10.719 -5.382 0.375 1.00 93.50 91 PRO A N 1
ATOM 718 C CA . PRO A 1 91 ? -9.734 -5.840 -0.596 1.00 93.50 91 PRO A CA 1
ATOM 719 C C . PRO A 1 91 ? -8.479 -4.955 -0.596 1.00 93.50 91 PRO A C 1
ATOM 721 O O . PRO A 1 91 ? -8.564 -3.742 -0.794 1.00 93.50 91 PRO A O 1
ATOM 724 N N . LEU A 1 92 ? -7.315 -5.590 -0.444 1.00 93.69 92 LEU A N 1
ATOM 725 C CA . LEU A 1 92 ? -5.992 -4.993 -0.635 1.00 93.69 92 LEU A CA 1
ATOM 726 C C . LEU A 1 92 ? -5.391 -5.557 -1.930 1.00 93.69 92 LEU A C 1
ATOM 728 O O . LEU A 1 92 ? -5.213 -6.770 -2.049 1.00 93.69 92 LEU A O 1
ATOM 732 N N . ILE A 1 93 ? -5.144 -4.698 -2.920 1.00 93.62 93 ILE A N 1
ATOM 733 C CA . ILE A 1 93 ? -4.803 -5.093 -4.295 1.00 93.62 93 ILE A CA 1
ATOM 734 C C . ILE A 1 93 ? -3.385 -4.641 -4.639 1.00 93.62 93 ILE A C 1
ATOM 736 O O . ILE A 1 93 ? -3.068 -3.467 -4.489 1.00 93.62 93 ILE A O 1
ATOM 740 N N . LEU A 1 94 ? -2.546 -5.551 -5.136 1.00 91.69 94 LEU A N 1
ATOM 741 C CA . LEU A 1 94 ? -1.244 -5.202 -5.711 1.00 91.69 94 LEU A CA 1
ATOM 742 C C . LEU A 1 94 ? -1.409 -4.771 -7.171 1.00 91.69 94 LEU A C 1
ATOM 744 O O . LEU A 1 94 ? -2.027 -5.484 -7.963 1.00 91.69 94 LEU A O 1
ATOM 748 N N . GLU A 1 95 ? -0.798 -3.648 -7.537 1.00 91.75 95 GLU A N 1
ATOM 749 C CA . GLU A 1 95 ? -0.618 -3.206 -8.927 1.00 91.75 95 GLU A CA 1
ATOM 750 C C . GLU A 1 95 ? 0.870 -2.907 -9.200 1.00 91.75 95 GLU A C 1
ATOM 752 O O . GLU A 1 95 ? 1.223 -2.011 -9.977 1.00 91.75 95 GLU A O 1
ATOM 757 N N . THR A 1 96 ? 1.753 -3.652 -8.525 1.00 91.50 96 THR A N 1
ATOM 758 C CA . THR A 1 96 ? 3.211 -3.574 -8.654 1.00 91.50 96 THR A CA 1
ATOM 759 C C . THR A 1 96 ? 3.676 -4.022 -10.043 1.00 91.50 96 THR A C 1
ATOM 761 O O . THR A 1 96 ? 2.975 -4.716 -10.783 1.00 91.50 96 THR A O 1
ATOM 764 N N . ILE A 1 97 ? 4.881 -3.596 -10.428 1.00 94.31 97 ILE A N 1
ATOM 765 C CA . ILE A 1 97 ? 5.362 -3.693 -11.817 1.00 94.31 97 ILE A CA 1
ATOM 766 C C . ILE A 1 97 ? 5.781 -5.100 -12.251 1.00 94.31 97 ILE A C 1
ATOM 768 O O . ILE A 1 97 ? 5.926 -5.333 -13.451 1.00 94.31 97 ILE A O 1
ATOM 772 N N . ASN A 1 98 ? 6.018 -6.008 -11.301 1.00 94.38 98 ASN A N 1
ATOM 773 C CA . ASN A 1 98 ? 6.569 -7.327 -11.574 1.00 94.38 98 ASN A CA 1
ATOM 774 C C . ASN A 1 98 ? 5.601 -8.437 -11.119 1.00 94.38 98 ASN A C 1
ATOM 776 O O . ASN A 1 98 ? 5.622 -8.823 -9.950 1.00 94.38 98 ASN A O 1
ATOM 780 N N . PRO A 1 99 ? 4.769 -8.979 -12.026 1.00 93.81 99 PRO A N 1
ATOM 781 C CA . PRO A 1 99 ? 3.809 -10.018 -11.673 1.00 93.81 99 PRO A CA 1
ATOM 782 C C . PRO A 1 99 ? 4.454 -11.358 -11.304 1.00 93.81 99 PRO A C 1
ATOM 784 O O . PRO A 1 99 ? 3.815 -12.163 -10.626 1.00 93.81 99 PRO A O 1
ATOM 787 N N . ASP A 1 100 ? 5.706 -11.596 -11.705 1.00 97.50 100 ASP A N 1
ATOM 788 C CA . ASP A 1 100 ? 6.401 -12.858 -11.435 1.00 97.50 100 ASP A CA 1
ATOM 789 C C . ASP A 1 100 ? 6.677 -13.050 -9.934 1.00 97.50 100 ASP A C 1
ATOM 791 O O . ASP A 1 100 ? 6.765 -14.185 -9.469 1.00 97.50 100 ASP A O 1
ATOM 795 N N . ILE A 1 101 ? 6.738 -11.955 -9.163 1.00 96.50 101 ILE A N 1
ATOM 796 C CA . ILE A 1 101 ? 6.982 -11.969 -7.711 1.00 96.50 101 ILE A CA 1
ATOM 797 C C . ILE A 1 101 ? 5.730 -11.674 -6.876 1.00 96.50 101 ILE A C 1
ATOM 799 O O . ILE A 1 101 ? 5.817 -11.590 -5.654 1.00 96.50 101 ILE A O 1
ATOM 803 N N . TRP A 1 1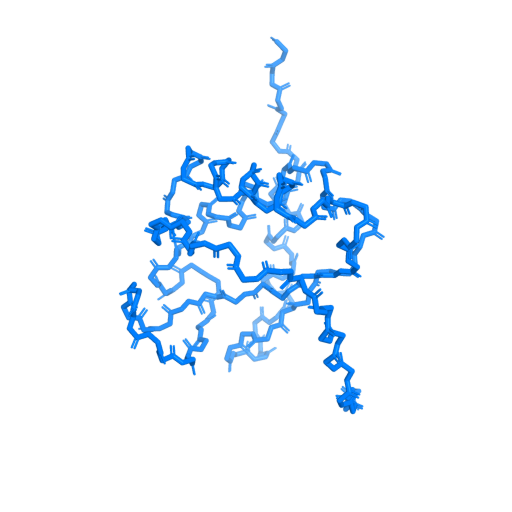02 ? 4.540 -11.564 -7.478 1.00 96.25 102 TRP A N 1
ATOM 804 C CA . TRP A 1 102 ? 3.312 -11.280 -6.716 1.00 96.25 102 TRP A CA 1
ATOM 805 C C . TRP A 1 102 ? 3.027 -12.318 -5.634 1.00 96.25 102 TRP A C 1
ATOM 807 O O . TRP A 1 102 ? 2.536 -11.975 -4.562 1.00 96.25 102 TRP A O 1
ATOM 817 N N . ALA A 1 103 ? 3.336 -13.591 -5.886 1.00 96.62 103 ALA A N 1
ATOM 818 C CA . ALA A 1 103 ? 3.175 -14.632 -4.876 1.00 96.62 103 ALA A CA 1
ATOM 819 C C . ALA A 1 103 ? 4.052 -14.365 -3.638 1.00 96.62 103 ALA A C 1
ATOM 821 O O . ALA A 1 103 ? 3.599 -14.564 -2.510 1.00 96.62 103 ALA A O 1
ATOM 822 N N . GLU A 1 104 ? 5.273 -13.875 -3.853 1.00 97.06 104 GLU A N 1
ATOM 823 C CA . GLU A 1 104 ? 6.226 -13.523 -2.800 1.00 97.06 104 GLU A CA 1
ATOM 824 C C . GLU A 1 104 ? 5.794 -12.247 -2.070 1.00 97.06 104 GLU A C 1
ATOM 826 O O . GLU A 1 104 ? 5.766 -12.236 -0.842 1.00 97.06 104 GLU A O 1
ATOM 831 N N . GLU A 1 105 ? 5.356 -11.211 -2.794 1.00 95.88 105 GLU A N 1
ATOM 832 C CA . GLU A 1 105 ? 4.835 -9.968 -2.206 1.00 95.88 105 GLU A CA 1
ATOM 833 C C . GLU A 1 105 ? 3.586 -10.224 -1.344 1.00 95.88 105 GLU A C 1
ATOM 835 O O . GLU A 1 105 ? 3.482 -9.724 -0.223 1.00 95.88 105 GLU A O 1
ATOM 840 N N . ILE A 1 106 ? 2.657 -11.064 -1.817 1.00 95.69 106 ILE A N 1
ATOM 841 C CA . ILE A 1 106 ? 1.466 -11.467 -1.052 1.00 95.69 106 ILE A CA 1
ATOM 842 C C . ILE A 1 106 ? 1.865 -12.253 0.200 1.00 95.69 106 ILE A C 1
ATOM 844 O O . ILE A 1 106 ? 1.301 -12.029 1.274 1.00 95.69 106 ILE A O 1
ATOM 848 N N . ALA A 1 107 ? 2.811 -13.188 0.080 1.00 96.00 107 ALA A N 1
ATOM 849 C CA . ALA A 1 107 ? 3.298 -13.956 1.222 1.00 96.00 107 ALA A CA 1
ATOM 850 C C . ALA A 1 107 ? 3.975 -13.047 2.258 1.00 96.00 107 ALA A C 1
ATOM 852 O O . ALA A 1 107 ? 3.710 -13.177 3.454 1.00 96.00 107 ALA A O 1
ATOM 853 N N . TRP A 1 108 ? 4.782 -12.089 1.799 1.00 96.50 108 TRP A N 1
ATOM 854 C CA . TRP A 1 108 ? 5.450 -11.116 2.653 1.00 96.50 108 TRP A CA 1
ATOM 855 C C . TRP A 1 108 ? 4.450 -10.231 3.403 1.00 96.50 108 TRP A C 1
ATOM 857 O O . TRP A 1 108 ? 4.561 -10.113 4.623 1.00 96.50 108 TRP A O 1
ATOM 867 N N . LEU A 1 109 ? 3.435 -9.683 2.720 1.00 95.12 109 LEU A N 1
ATOM 868 C CA . LEU A 1 109 ? 2.379 -8.877 3.349 1.00 95.12 109 LEU A CA 1
ATOM 869 C C . LEU A 1 109 ? 1.655 -9.652 4.454 1.00 95.12 109 LEU A C 1
ATOM 871 O O . LEU A 1 109 ? 1.470 -9.136 5.553 1.00 95.12 109 LEU A O 1
ATOM 875 N N . ARG A 1 110 ? 1.294 -10.913 4.192 1.00 94.00 110 ARG A N 1
ATOM 876 C CA . ARG A 1 110 ? 0.648 -11.779 5.193 1.00 94.00 110 ARG A CA 1
ATOM 877 C C . ARG A 1 110 ? 1.536 -12.024 6.409 1.00 94.00 110 ARG A C 1
ATOM 879 O O . ARG A 1 110 ? 1.041 -12.023 7.529 1.00 94.00 110 ARG A O 1
ATOM 886 N N . ALA A 1 111 ? 2.841 -12.192 6.205 1.00 94.62 111 ALA A N 1
ATOM 887 C CA . ALA A 1 111 ? 3.785 -12.387 7.303 1.00 94.62 111 ALA A CA 1
ATOM 888 C C . ALA A 1 111 ? 3.897 -11.159 8.229 1.00 94.62 111 ALA A C 1
ATOM 890 O O . ALA A 1 111 ? 4.223 -11.317 9.404 1.00 94.62 111 ALA A O 1
ATOM 891 N N . GLN A 1 112 ? 3.587 -9.950 7.739 1.00 93.38 112 GLN A N 1
ATOM 892 C CA . GLN A 1 112 ? 3.643 -8.728 8.553 1.00 93.38 112 GLN A CA 1
ATOM 893 C C . GLN A 1 112 ? 2.489 -8.622 9.565 1.00 93.38 112 GLN A C 1
ATOM 895 O O . GLN A 1 112 ? 2.585 -7.856 10.520 1.00 93.38 112 GLN A O 1
ATOM 900 N N . GLN A 1 113 ? 1.416 -9.403 9.388 1.00 89.00 113 GLN A N 1
ATOM 901 C CA . GLN A 1 113 ? 0.216 -9.360 10.235 1.00 89.00 113 GLN A CA 1
ATOM 902 C C . GLN A 1 113 ? 0.441 -9.948 11.643 1.00 89.00 113 GLN A C 1
ATOM 904 O O . GLN A 1 113 ? -0.427 -9.825 12.502 1.00 89.00 113 GLN A O 1
ATOM 909 N N . THR A 1 114 ? 1.574 -10.621 11.875 1.00 68.44 114 THR A N 1
ATOM 910 C CA . THR A 1 114 ? 1.808 -11.493 13.043 1.00 68.44 114 THR A CA 1
ATOM 911 C C . THR A 1 114 ? 2.919 -11.054 14.000 1.00 68.44 114 THR A C 1
ATOM 913 O O . THR A 1 114 ? 3.309 -11.841 14.858 1.00 68.44 114 THR A O 1
ATOM 916 N N . GLU A 1 115 ? 3.417 -9.820 13.932 1.00 55.56 115 GLU A N 1
ATOM 917 C CA . GLU A 1 115 ? 4.241 -9.303 15.035 1.00 55.56 115 GLU A CA 1
ATOM 918 C C . GLU A 1 115 ? 3.330 -8.842 16.178 1.00 55.56 115 GLU A C 1
ATOM 920 O O . GLU A 1 115 ? 2.567 -7.887 16.041 1.00 55.56 115 GLU A O 1
ATOM 925 N N . GLU A 1 116 ? 3.364 -9.592 17.284 1.00 47.19 116 GLU A N 1
ATOM 926 C CA . GLU A 1 116 ? 2.620 -9.314 18.510 1.00 47.19 116 GLU A CA 1
ATOM 927 C C . GLU A 1 116 ? 2.834 -7.861 18.942 1.00 47.19 116 GLU A C 1
ATOM 929 O O . GLU A 1 116 ? 3.929 -7.464 19.343 1.00 47.19 116 GLU A O 1
ATOM 934 N N . ALA A 1 117 ? 1.755 -7.078 18.926 1.00 42.84 117 ALA A N 1
ATOM 935 C CA . ALA A 1 117 ? 1.638 -5.922 19.793 1.00 42.84 117 ALA A CA 1
ATOM 936 C C . ALA A 1 117 ? 1.721 -6.438 21.237 1.00 42.84 117 ALA A C 1
ATOM 938 O O . ALA A 1 117 ? 0.726 -6.878 21.815 1.00 42.84 117 ALA A O 1
ATOM 939 N N . THR A 1 118 ? 2.932 -6.462 21.790 1.00 33.75 118 THR A N 1
ATOM 940 C CA . THR A 1 118 ? 3.150 -6.686 23.215 1.00 33.75 118 THR A CA 1
ATOM 941 C C . THR A 1 118 ? 2.377 -5.616 23.975 1.00 33.75 118 THR A C 1
ATOM 943 O O . THR A 1 118 ? 2.624 -4.423 23.789 1.00 33.75 118 THR A O 1
ATOM 946 N N . VAL A 1 119 ? 1.409 -6.096 24.756 1.00 37.41 119 VAL A N 1
ATOM 947 C CA . VAL A 1 119 ? 0.544 -5.358 25.688 1.00 37.41 119 VAL A CA 1
ATOM 948 C C . VAL A 1 119 ? 1.364 -4.545 26.683 1.00 37.41 119 VAL A C 1
ATOM 950 O O . VAL A 1 119 ? 2.400 -5.074 27.150 1.00 37.41 119 VAL A O 1
#

Organism: NCBI:txid1134687

Sequence (119 aa):
MWKINHASACALIPVTPSPPATTLRSAEECEKTFADFDRIVGFQYLRGMHLNDAKSAFASRVDRHHSLGEGNIGHDAFRWIMQDRRFDGIPLILETINPDIWAEEIAWLRAQQTEEATV